Protein AF-A0AAW2RQX9-F1 (afdb_monomer)

Organism: NCBI:txid2727405

Solvent-accessible surface area (backbone atoms only — not comparable to full-atom values): 6284 Å² total; per-residue (Å²): 132,66,66,69,64,37,62,71,45,87,55,71,88,65,32,72,53,73,68,56,53,50,51,50,51,51,50,56,72,70,43,83,85,59,88,63,69,72,69,66,80,81,67,90,82,76,83,87,84,82,95,68,87,66,75,78,66,50,59,61,54,49,52,53,53,50,52,51,53,51,50,53,50,53,50,53,52,52,53,51,49,52,50,55,52,53,52,51,50,53,53,52,49,53,56,54,65,72,73,108

Sequence (100 aa):
MEVALMCVRDDAHSRPSMTEVVHEMNYLTSQRYDPNADRGRDRSAAEEGQTENPRELGETLEETSLLNRIQDRQRAVAEAKMWGETWRDKRRQQTQNVTS

Structure (mmCIF, N/CA/C/O backbone):
data_AF-A0AAW2RQX9-F1
#
_entry.id   AF-A0AAW2RQX9-F1
#
loop_
_atom_site.group_PDB
_atom_site.id
_atom_site.type_symbol
_atom_site.label_atom_id
_atom_site.label_alt_id
_atom_site.label_comp_id
_atom_site.label_asym_id
_atom_site.label_entity_id
_atom_site.label_seq_id
_atom_site.pdbx_PDB_ins_code
_atom_site.Cartn_x
_atom_site.Cartn_y
_atom_site.Cartn_z
_atom_site.occupancy
_atom_site.B_iso_or_equiv
_atom_site.auth_seq_id
_atom_site.auth_comp_id
_atom_site.auth_asym_id
_atom_site.auth_atom_id
_atom_site.pdbx_PDB_model_num
ATOM 1 N N . MET A 1 1 ? 6.439 -22.542 0.358 1.00 54.81 1 MET A N 1
ATOM 2 C CA . MET A 1 1 ? 5.193 -22.381 1.134 1.00 54.81 1 MET A CA 1
ATOM 3 C C . MET A 1 1 ? 5.196 -20.942 1.614 1.00 54.81 1 MET A C 1
ATOM 5 O O . MET A 1 1 ? 6.173 -20.537 2.224 1.00 54.81 1 MET A O 1
ATOM 9 N N . GLU A 1 2 ? 4.229 -20.128 1.205 1.00 80.94 2 GLU A N 1
ATOM 10 C CA . GLU A 1 2 ? 4.270 -18.683 1.444 1.00 80.94 2 GLU A CA 1
ATOM 11 C C . GLU A 1 2 ? 3.879 -18.399 2.901 1.00 80.94 2 GLU A C 1
ATOM 13 O O . GLU A 1 2 ? 2.718 -18.541 3.278 1.00 80.94 2 GLU A O 1
ATOM 18 N N . VAL A 1 3 ? 4.859 -18.054 3.740 1.00 86.31 3 VAL A N 1
ATOM 19 C CA . VAL A 1 3 ? 4.683 -17.812 5.188 1.00 86.31 3 VAL A CA 1
ATOM 20 C C . VAL A 1 3 ? 3.549 -16.821 5.465 1.00 86.31 3 VAL A C 1
ATOM 22 O O . VAL A 1 3 ? 2.793 -16.999 6.418 1.00 86.31 3 VAL A O 1
ATOM 25 N N . ALA A 1 4 ? 3.356 -15.84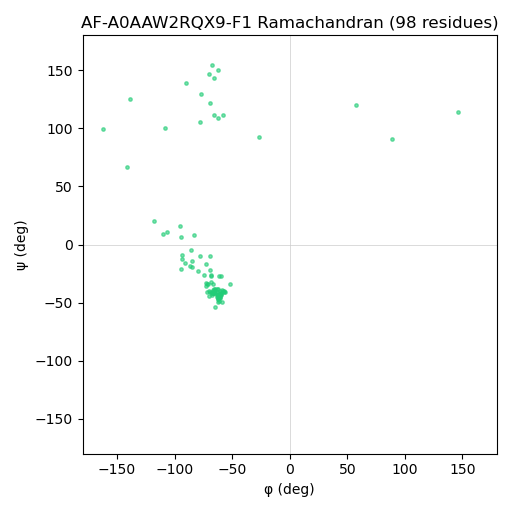3 4.574 1.00 88.12 4 ALA A N 1
ATOM 26 C CA . ALA A 1 4 ? 2.261 -14.882 4.638 1.00 88.12 4 ALA A CA 1
ATOM 27 C C . ALA A 1 4 ? 0.872 -15.548 4.657 1.00 88.12 4 ALA A C 1
ATOM 29 O O . ALA A 1 4 ? 0.010 -15.138 5.434 1.00 88.12 4 ALA A O 1
ATOM 30 N N . LEU A 1 5 ? 0.668 -16.612 3.873 1.00 91.00 5 LEU A N 1
ATOM 31 C CA . LEU A 1 5 ? -0.608 -17.331 3.815 1.00 91.00 5 LEU A CA 1
ATOM 32 C C . LEU A 1 5 ? -0.906 -18.088 5.114 1.00 91.00 5 LEU A C 1
ATOM 34 O O . LEU A 1 5 ? -2.064 -18.200 5.508 1.00 91.00 5 LEU A O 1
ATOM 38 N N . MET A 1 6 ? 0.121 -18.583 5.811 1.00 92.75 6 MET A N 1
ATOM 39 C CA . MET A 1 6 ? -0.063 -19.251 7.104 1.00 92.75 6 MET A CA 1
ATOM 40 C C . MET A 1 6 ? -0.411 -18.253 8.216 1.00 92.75 6 MET A C 1
ATOM 42 O O . MET A 1 6 ? -1.203 -18.573 9.101 1.00 92.75 6 MET A O 1
ATOM 46 N N . CYS A 1 7 ? 0.113 -17.026 8.145 1.00 93.38 7 CYS A N 1
ATOM 47 C CA . CYS A 1 7 ? -0.143 -15.974 9.131 1.00 93.38 7 CYS A CA 1
ATOM 48 C C . CYS A 1 7 ? -1.592 -15.454 9.127 1.00 93.38 7 CYS A C 1
ATOM 50 O O . CYS A 1 7 ? -2.068 -14.992 10.163 1.00 93.38 7 CYS A O 1
ATOM 52 N N . VAL A 1 8 ? -2.297 -15.530 7.992 1.00 94.12 8 VAL A N 1
ATOM 53 C CA . VAL A 1 8 ? -3.668 -14.995 7.836 1.00 94.12 8 VAL A CA 1
ATOM 54 C C . VAL A 1 8 ? -4.772 -16.032 8.069 1.00 94.12 8 VAL A C 1
ATOM 56 O O . VAL A 1 8 ? -5.945 -15.742 7.843 1.00 94.12 8 VAL A O 1
ATOM 59 N N . ARG A 1 9 ? -4.428 -17.248 8.511 1.00 93.62 9 ARG A N 1
ATOM 60 C CA . ARG A 1 9 ? -5.409 -18.318 8.755 1.00 93.62 9 ARG A CA 1
ATOM 61 C C . ARG A 1 9 ? -6.345 -17.960 9.909 1.00 93.62 9 ARG A C 1
ATOM 63 O O . ARG A 1 9 ? -5.920 -17.380 10.905 1.00 93.62 9 ARG A O 1
ATOM 70 N N . ASP A 1 10 ? -7.611 -18.350 9.792 1.00 94.88 10 ASP A N 1
ATOM 71 C CA . ASP A 1 10 ? -8.633 -18.066 10.809 1.00 94.88 10 ASP A CA 1
ATOM 72 C C . ASP A 1 10 ? -8.299 -18.748 12.150 1.00 94.88 10 ASP A C 1
ATOM 74 O O . ASP A 1 10 ? -8.268 -18.101 13.196 1.00 94.88 10 ASP A O 1
ATOM 78 N N . ASP A 1 11 ? -7.896 -20.022 12.093 1.00 94.81 11 ASP A N 1
ATOM 79 C CA . ASP A 1 11 ? -7.432 -20.784 13.254 1.00 94.81 11 ASP A CA 1
ATOM 80 C C . ASP A 1 11 ? -6.079 -20.270 13.777 1.00 94.81 11 ASP A C 1
ATOM 82 O O . ASP A 1 11 ? -5.071 -20.277 13.068 1.00 94.81 11 ASP A O 1
ATOM 86 N N . ALA A 1 12 ? -6.049 -19.857 15.046 1.00 93.44 12 ALA A N 1
ATOM 87 C CA . ALA A 1 12 ? -4.863 -19.305 15.695 1.00 93.44 12 ALA A CA 1
ATOM 88 C C . ALA A 1 12 ? -3.737 -20.337 15.864 1.00 93.44 12 ALA A C 1
ATOM 90 O O . ALA A 1 12 ? -2.569 -19.979 15.738 1.00 93.44 12 ALA A O 1
ATOM 91 N N . HIS A 1 13 ? -4.074 -21.609 16.097 1.00 93.19 13 HIS A N 1
ATOM 92 C CA . HIS A 1 13 ? -3.087 -22.685 16.279 1.00 93.19 13 HIS A CA 1
ATOM 93 C C . HIS A 1 13 ? -2.403 -23.086 14.970 1.00 93.19 13 HIS A C 1
ATOM 95 O O . HIS A 1 13 ? -1.351 -23.715 14.971 1.00 93.19 13 HIS A O 1
ATOM 101 N N . SER A 1 14 ? -3.005 -22.702 13.848 1.00 93.06 14 SER A N 1
ATOM 102 C CA . SER A 1 14 ? -2.490 -22.924 12.505 1.00 93.06 14 SER A CA 1
ATOM 103 C C . SER A 1 14 ? -1.517 -21.840 12.024 1.00 93.06 14 SER A C 1
ATOM 105 O O . SER A 1 14 ? -0.995 -21.952 10.909 1.00 93.06 14 SER A O 1
ATOM 107 N N . ARG A 1 15 ? -1.313 -20.779 12.815 1.00 95.50 15 ARG A N 1
ATOM 108 C CA . ARG A 1 15 ? -0.392 -19.679 12.507 1.00 95.50 15 ARG A CA 1
ATOM 109 C C . ARG A 1 15 ? 0.995 -20.001 13.079 1.00 95.50 15 ARG A C 1
ATOM 111 O O . ARG A 1 15 ? 1.071 -20.497 14.201 1.00 95.50 15 ARG A O 1
ATOM 118 N N . PRO A 1 16 ? 2.084 -19.708 12.351 1.00 95.31 16 PRO A N 1
ATOM 119 C CA . PRO A 1 16 ? 3.435 -19.947 12.844 1.00 95.31 16 PRO A CA 1
ATOM 120 C C . PRO A 1 16 ? 3.780 -19.028 14.024 1.00 95.31 16 PRO A C 1
ATOM 122 O O . PRO A 1 16 ? 3.262 -17.915 14.150 1.00 95.31 16 PRO A O 1
ATOM 125 N N . SER A 1 17 ? 4.706 -19.479 14.868 1.00 95.12 17 SER A N 1
ATOM 126 C CA . SER A 1 17 ? 5.329 -18.655 15.906 1.00 95.12 17 SER A CA 1
ATOM 127 C C . SER A 1 17 ? 6.099 -17.488 15.284 1.00 95.12 17 SER A C 1
ATOM 129 O O . SER A 1 17 ? 6.688 -17.614 14.209 1.00 95.12 17 SER A O 1
ATOM 131 N N . MET A 1 18 ? 6.203 -16.360 15.996 1.00 94.00 18 MET A N 1
ATOM 132 C CA . MET A 1 18 ? 7.035 -15.245 15.529 1.00 94.00 18 MET A CA 1
ATOM 133 C C . MET A 1 18 ? 8.508 -15.626 15.354 1.00 94.00 18 MET A C 1
ATOM 135 O O . MET A 1 18 ? 9.180 -15.057 14.498 1.00 94.00 18 MET A O 1
ATOM 139 N N . THR A 1 19 ? 9.005 -16.615 16.100 1.00 96.38 19 THR A N 1
ATOM 140 C CA . THR A 1 19 ? 10.354 -17.161 15.898 1.00 96.38 19 THR A CA 1
ATOM 141 C C . THR A 1 19 ? 10.484 -17.856 14.542 1.00 96.38 19 THR A C 1
ATOM 143 O O . THR A 1 19 ? 11.482 -17.658 13.855 1.00 96.38 19 THR A O 1
ATOM 146 N N . GLU A 1 20 ? 9.470 -18.617 14.127 1.00 93.94 20 GLU A N 1
ATOM 147 C CA . GLU A 1 20 ? 9.442 -19.306 12.829 1.00 93.94 20 GLU A CA 1
ATOM 148 C C . GLU A 1 20 ? 9.322 -18.301 11.678 1.00 93.94 20 GLU A C 1
ATOM 150 O O . GLU A 1 20 ? 10.043 -18.407 10.689 1.00 93.94 20 GLU A O 1
ATOM 155 N N . VAL A 1 21 ? 8.495 -17.260 11.840 1.00 94.44 21 VAL A N 1
ATOM 156 C CA . VAL A 1 21 ? 8.367 -16.177 10.849 1.00 94.44 21 VAL A CA 1
ATOM 157 C C . VAL A 1 21 ? 9.696 -15.449 10.644 1.00 94.44 21 VAL A C 1
ATOM 159 O O . VAL A 1 21 ? 10.088 -15.195 9.507 1.00 94.44 21 VAL A O 1
ATOM 162 N N . VAL A 1 22 ? 10.409 -15.116 11.725 1.00 94.50 22 VAL A N 1
ATOM 163 C CA . VAL A 1 22 ? 11.722 -14.456 11.635 1.00 94.50 22 VAL A CA 1
ATOM 164 C C . VAL A 1 22 ? 12.763 -15.381 11.007 1.00 94.50 22 VAL A C 1
ATOM 166 O O . VAL A 1 22 ? 13.570 -14.919 10.201 1.00 94.50 22 VAL A O 1
ATOM 169 N N . HIS A 1 23 ? 12.738 -16.675 11.336 1.00 94.31 23 HIS A N 1
ATOM 170 C CA . HIS A 1 23 ? 13.645 -17.659 10.748 1.00 94.31 23 HIS A CA 1
ATOM 171 C C . HIS A 1 23 ? 13.471 -17.749 9.227 1.00 94.31 23 HIS A C 1
ATOM 173 O O . HIS A 1 23 ? 14.452 -17.670 8.487 1.00 94.31 23 HIS A O 1
ATOM 179 N N . GLU A 1 24 ? 12.225 -17.810 8.760 1.00 92.75 24 GLU A N 1
ATOM 180 C CA . GLU A 1 24 ? 11.905 -17.816 7.333 1.00 92.75 24 GLU A CA 1
ATOM 181 C C . GLU A 1 24 ? 12.231 -16.489 6.646 1.00 92.75 24 GLU A C 1
ATOM 183 O O . GLU A 1 24 ? 12.798 -16.477 5.558 1.00 92.75 24 GLU A O 1
ATOM 188 N N . MET A 1 25 ? 11.954 -15.348 7.283 1.00 90.25 25 MET A N 1
ATO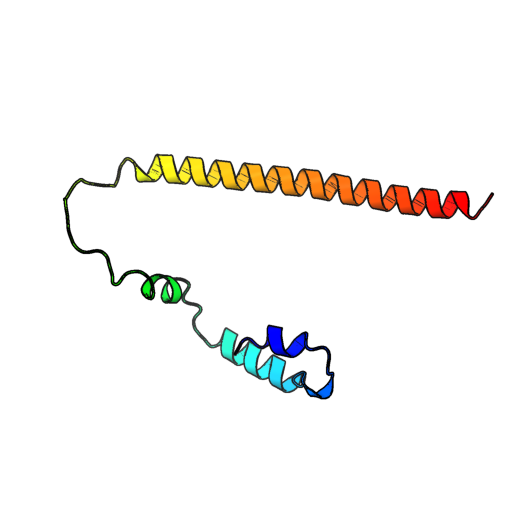M 189 C CA . MET A 1 25 ? 12.340 -14.048 6.728 1.00 90.25 25 MET A CA 1
ATOM 190 C C . MET A 1 25 ? 13.861 -13.961 6.550 1.00 90.25 25 MET A C 1
ATOM 192 O O . MET A 1 25 ? 14.344 -13.522 5.508 1.00 90.25 25 MET A O 1
ATOM 196 N N . ASN A 1 26 ? 14.627 -14.439 7.533 1.00 92.56 26 ASN A N 1
ATOM 197 C CA . ASN A 1 26 ? 16.082 -14.501 7.450 1.00 92.56 26 ASN A CA 1
ATOM 198 C C . ASN A 1 26 ? 16.550 -15.430 6.317 1.00 92.56 26 ASN A C 1
ATOM 200 O O . ASN A 1 26 ? 17.467 -15.076 5.570 1.00 92.56 26 ASN A O 1
ATOM 204 N N . TYR A 1 27 ? 15.890 -16.580 6.143 1.00 89.94 27 TYR A N 1
ATOM 205 C CA . TYR A 1 27 ? 16.135 -17.480 5.017 1.00 89.94 27 TYR A CA 1
ATOM 206 C C . TYR A 1 27 ? 15.888 -16.782 3.670 1.00 89.94 27 TYR A C 1
ATOM 208 O O . TYR A 1 27 ? 16.783 -16.764 2.825 1.00 89.94 27 TYR A O 1
ATOM 216 N N . LEU A 1 28 ? 14.747 -16.103 3.505 1.00 86.50 28 LEU A N 1
ATOM 217 C CA . LEU A 1 28 ? 14.418 -15.344 2.293 1.00 86.50 28 LEU A CA 1
ATOM 218 C C . LEU A 1 28 ? 15.424 -14.225 2.013 1.00 86.50 28 LEU A C 1
ATOM 220 O O . LEU A 1 28 ? 15.838 -14.050 0.872 1.00 86.50 28 LEU A O 1
ATOM 224 N N . THR A 1 29 ? 15.862 -13.489 3.037 1.00 87.94 29 THR A N 1
ATOM 225 C CA . THR A 1 29 ? 16.883 -12.438 2.864 1.00 87.94 29 THR A CA 1
ATOM 226 C C . THR A 1 29 ? 18.265 -12.993 2.523 1.00 87.94 29 THR A C 1
ATOM 228 O O . THR A 1 29 ? 19.066 -12.305 1.891 1.00 87.94 29 THR A O 1
ATOM 231 N N . SER A 1 30 ? 18.548 -14.235 2.924 1.00 88.31 30 SER A N 1
ATOM 232 C CA . SER A 1 30 ? 19.788 -14.939 2.580 1.00 88.31 30 SER A CA 1
ATOM 233 C C . SER A 1 30 ? 19.737 -15.514 1.163 1.00 88.31 30 SER A C 1
ATOM 235 O O . SER A 1 30 ? 20.775 -15.743 0.538 1.00 88.31 30 SER A O 1
ATOM 237 N N . GLN A 1 31 ? 18.533 -15.732 0.635 1.00 83.00 31 GLN A N 1
ATOM 238 C CA . GLN A 1 31 ? 18.325 -16.155 -0.735 1.00 83.00 31 GLN A CA 1
ATOM 239 C C . GLN A 1 31 ? 18.508 -14.960 -1.677 1.00 83.00 31 GLN A C 1
ATOM 241 O O . GLN A 1 31 ? 17.954 -13.879 -1.485 1.00 83.00 31 GLN A O 1
ATOM 246 N N . ARG A 1 32 ? 19.320 -15.133 -2.724 1.00 79.12 32 ARG A N 1
ATOM 247 C CA . ARG A 1 32 ? 19.449 -14.114 -3.770 1.00 79.12 32 ARG A CA 1
ATOM 248 C C . ARG A 1 32 ? 18.102 -14.008 -4.484 1.00 79.12 32 ARG A C 1
ATOM 250 O O . ARG A 1 32 ? 17.698 -14.948 -5.160 1.00 79.12 32 ARG A O 1
ATOM 257 N N . TYR A 1 33 ? 17.417 -12.880 -4.316 1.00 73.81 33 TYR A N 1
ATOM 258 C CA . TYR A 1 33 ? 16.209 -12.570 -5.072 1.00 73.81 33 TYR A CA 1
ATOM 259 C C . TYR A 1 33 ? 16.557 -12.485 -6.564 1.00 73.81 33 TYR A C 1
ATOM 261 O O . TYR A 1 33 ? 17.241 -11.551 -6.986 1.00 73.81 33 TYR A O 1
ATOM 269 N N . ASP A 1 34 ? 16.118 -13.474 -7.345 1.00 71.50 34 ASP A N 1
ATOM 270 C CA . ASP A 1 34 ? 16.254 -13.493 -8.802 1.00 71.50 34 ASP A CA 1
ATOM 271 C C . ASP A 1 34 ? 14.876 -13.270 -9.455 1.00 71.50 34 ASP A C 1
ATOM 273 O O . ASP A 1 34 ? 14.074 -14.204 -9.549 1.00 71.50 34 ASP A O 1
ATOM 277 N N . PRO A 1 35 ? 14.574 -12.045 -9.920 1.00 67.62 35 PRO A N 1
ATOM 278 C CA . PRO A 1 35 ? 13.299 -11.727 -10.561 1.00 67.62 35 PRO A CA 1
ATOM 279 C C . PRO A 1 35 ? 13.125 -12.380 -11.944 1.00 67.62 35 PRO A C 1
ATOM 281 O O . PRO A 1 35 ? 12.032 -12.322 -12.509 1.00 67.62 35 PRO A O 1
ATOM 284 N N . ASN A 1 36 ? 14.173 -12.983 -12.517 1.00 65.25 36 ASN A N 1
ATOM 285 C CA . ASN A 1 36 ? 14.104 -13.684 -13.799 1.00 65.25 36 ASN A CA 1
ATOM 286 C C . ASN A 1 36 ? 13.836 -15.188 -13.650 1.00 65.25 36 ASN A C 1
ATOM 288 O O . ASN A 1 36 ? 13.478 -15.821 -14.645 1.00 65.25 36 ASN A O 1
ATOM 292 N N . ALA A 1 37 ? 13.941 -15.753 -12.442 1.00 66.00 37 ALA A N 1
ATOM 293 C CA . ALA A 1 37 ? 13.690 -17.175 -12.195 1.00 66.00 37 ALA A CA 1
ATOM 294 C C . ALA A 1 37 ? 12.243 -17.601 -12.528 1.00 66.00 37 ALA A C 1
ATOM 296 O O . ALA A 1 37 ? 12.013 -18.744 -12.919 1.00 66.00 37 ALA A O 1
ATOM 297 N N . ASP A 1 38 ? 11.281 -16.677 -12.449 1.00 62.38 38 ASP A N 1
ATOM 298 C CA . ASP A 1 38 ? 9.864 -16.936 -12.749 1.00 62.38 38 ASP A CA 1
ATOM 299 C C . ASP A 1 38 ? 9.532 -16.810 -14.252 1.00 62.38 38 ASP A C 1
ATOM 301 O O . ASP A 1 38 ? 8.571 -17.387 -14.756 1.00 62.38 38 ASP A O 1
ATOM 305 N N . ARG A 1 39 ? 10.385 -16.125 -15.032 1.00 61.31 39 ARG A N 1
ATOM 306 C CA . ARG A 1 39 ? 10.188 -15.927 -16.484 1.00 61.31 39 ARG A CA 1
ATOM 307 C C . ARG A 1 39 ? 10.544 -17.152 -17.333 1.00 61.31 39 ARG A C 1
ATOM 309 O O . ARG A 1 39 ? 10.285 -17.145 -18.537 1.00 61.31 39 ARG A O 1
ATOM 316 N N . GLY A 1 40 ? 11.166 -18.169 -16.734 1.00 51.22 40 GLY A N 1
ATOM 317 C CA . GLY A 1 40 ? 11.661 -19.363 -17.425 1.00 51.22 40 GLY A CA 1
ATOM 318 C C . GLY A 1 40 ? 10.693 -20.547 -17.461 1.00 51.22 40 GLY A C 1
ATOM 319 O O . GLY A 1 40 ? 10.972 -21.518 -18.158 1.00 51.22 40 GLY A O 1
ATOM 320 N N . ARG A 1 41 ? 9.571 -20.506 -16.726 1.00 54.78 41 ARG A N 1
ATOM 321 C CA . ARG A 1 41 ? 8.668 -21.666 -16.609 1.00 54.78 41 ARG A CA 1
ATOM 322 C C . ARG A 1 41 ? 7.555 -21.713 -17.667 1.00 54.78 41 ARG A C 1
ATOM 324 O O . ARG A 1 41 ? 7.003 -22.783 -17.886 1.00 54.78 41 ARG A O 1
ATOM 331 N N . ASP A 1 42 ? 7.284 -20.609 -18.364 1.00 52.00 42 ASP A N 1
ATOM 332 C CA . ASP A 1 42 ? 6.148 -20.488 -19.301 1.00 52.00 42 ASP A CA 1
ATOM 333 C C . ASP A 1 42 ? 6.547 -20.419 -20.793 1.00 52.00 42 ASP A C 1
ATOM 335 O O . ASP A 1 42 ? 5.731 -20.123 -21.656 1.00 52.00 42 ASP A O 1
ATOM 339 N N . ARG A 1 43 ? 7.823 -20.651 -21.146 1.00 51.19 43 ARG A N 1
ATOM 340 C CA . ARG A 1 43 ? 8.322 -20.384 -22.516 1.00 51.19 43 ARG A CA 1
ATOM 341 C C . ARG A 1 43 ? 8.839 -21.591 -23.303 1.00 51.19 43 ARG A C 1
ATOM 343 O O . ARG A 1 43 ? 9.565 -21.404 -24.273 1.00 51.19 43 ARG A O 1
ATOM 350 N N . SER A 1 44 ? 8.456 -22.812 -22.934 1.00 44.41 44 SER A N 1
ATOM 351 C CA . SER A 1 44 ? 8.909 -24.034 -23.630 1.00 44.41 44 SER A CA 1
ATOM 352 C C . SER A 1 44 ? 7.948 -24.558 -24.709 1.00 44.41 44 SER A C 1
ATOM 354 O O . SER A 1 44 ? 8.089 -25.701 -25.131 1.00 44.41 44 SER A O 1
ATOM 356 N N . ALA A 1 45 ? 6.981 -23.762 -25.175 1.00 46.12 45 ALA A N 1
ATOM 357 C CA . ALA A 1 45 ? 6.068 -24.164 -26.250 1.00 46.12 45 ALA A CA 1
ATOM 358 C C . ALA A 1 45 ? 5.757 -23.007 -27.215 1.00 46.12 45 ALA A C 1
ATOM 360 O O . ALA A 1 45 ? 4.631 -22.527 -27.271 1.00 46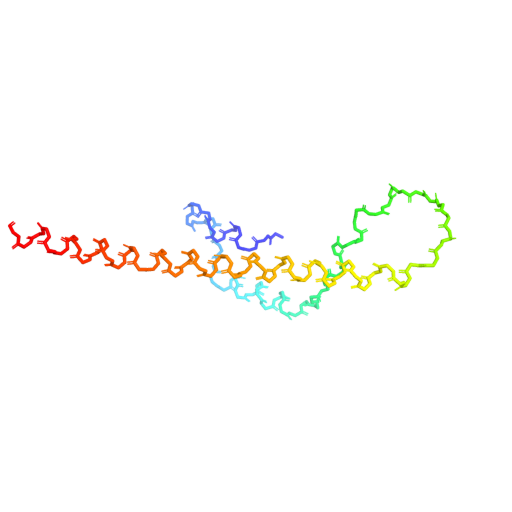.12 45 ALA A O 1
ATOM 361 N N . ALA A 1 46 ? 6.757 -22.546 -27.967 1.00 40.19 46 ALA A N 1
ATOM 362 C CA . ALA A 1 46 ? 6.546 -21.884 -29.257 1.00 40.19 46 ALA A CA 1
ATOM 363 C C . ALA A 1 46 ? 7.870 -21.886 -30.032 1.00 40.19 46 ALA A C 1
ATOM 365 O O . ALA A 1 46 ? 8.775 -21.101 -29.749 1.00 40.19 46 ALA A O 1
ATOM 366 N N . GLU A 1 47 ? 7.986 -22.830 -30.961 1.00 47.84 47 GLU A N 1
ATOM 367 C CA . GLU A 1 47 ? 9.058 -22.894 -31.945 1.00 47.84 47 GLU A CA 1
ATOM 368 C C . GLU A 1 47 ? 8.956 -21.773 -32.991 1.00 47.84 47 GLU A C 1
ATOM 370 O O . GLU A 1 47 ? 7.869 -21.369 -33.391 1.00 47.84 47 GLU A O 1
ATOM 375 N N . GLU A 1 48 ? 10.149 -21.354 -33.419 1.00 41.31 48 GLU A N 1
ATOM 376 C CA . GLU A 1 48 ? 10.561 -21.000 -34.782 1.00 41.31 48 GLU A CA 1
ATOM 377 C C . GLU A 1 48 ? 9.826 -19.905 -35.573 1.00 41.31 48 GLU A C 1
ATOM 379 O O . GLU A 1 48 ? 8.690 -20.0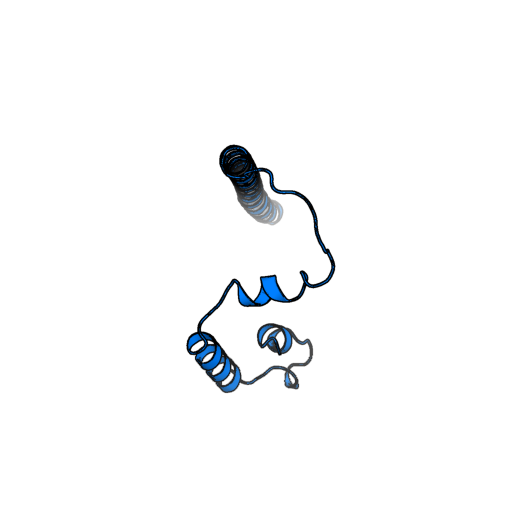39 -36.015 1.00 41.31 48 GLU A O 1
ATOM 384 N N . GLY A 1 49 ? 10.608 -18.883 -35.946 1.00 37.00 49 GLY A N 1
ATOM 385 C CA . GLY A 1 49 ? 10.426 -18.196 -37.221 1.00 37.00 49 GLY A CA 1
ATOM 386 C C . GLY A 1 49 ? 10.738 -16.703 -37.211 1.00 37.00 49 GLY A C 1
ATOM 387 O O . GLY A 1 49 ? 9.969 -15.913 -36.687 1.00 37.00 49 GLY A O 1
ATOM 388 N N . GLN A 1 50 ? 11.792 -16.344 -37.947 1.00 38.84 50 GLN A N 1
ATOM 389 C CA . GLN A 1 50 ? 11.937 -15.081 -38.689 1.00 38.84 50 GLN A CA 1
ATOM 390 C C . GLN A 1 50 ? 12.555 -13.880 -37.950 1.00 38.84 50 GLN A C 1
ATOM 392 O O . GLN A 1 50 ? 11.928 -13.033 -37.325 1.00 38.84 50 GLN A O 1
ATOM 397 N N . THR A 1 51 ? 13.872 -13.852 -38.117 1.00 47.94 51 THR A N 1
ATOM 398 C CA . THR A 1 51 ? 14.808 -12.735 -38.224 1.00 47.94 51 THR A CA 1
ATOM 399 C C . THR A 1 51 ? 14.220 -11.421 -38.758 1.00 47.94 51 THR A C 1
ATOM 401 O O . THR A 1 51 ? 14.337 -11.157 -39.939 1.00 47.94 51 THR A O 1
ATOM 404 N N . GLU A 1 52 ? 13.748 -10.516 -37.905 1.00 46.50 52 GLU A N 1
ATOM 405 C CA . GLU A 1 52 ? 13.691 -9.084 -38.243 1.00 46.50 52 GLU A CA 1
ATOM 406 C C . GLU A 1 52 ? 14.118 -8.284 -36.996 1.00 46.50 52 GLU A C 1
ATOM 408 O O . GLU A 1 52 ? 13.629 -8.506 -35.891 1.00 46.50 52 GLU A O 1
ATOM 413 N N . ASN A 1 53 ? 15.118 -7.418 -37.144 1.00 54.28 53 ASN A N 1
ATOM 414 C CA . ASN A 1 53 ? 15.860 -6.738 -36.073 1.00 54.28 53 ASN A CA 1
ATOM 415 C C . ASN A 1 53 ? 14.956 -5.887 -35.125 1.00 54.28 53 ASN A C 1
ATOM 417 O O . ASN A 1 53 ? 14.467 -4.846 -35.560 1.00 54.28 53 ASN A O 1
ATOM 421 N N . PRO A 1 54 ? 14.759 -6.245 -33.830 1.00 51.84 54 PRO A N 1
ATOM 422 C CA . PRO A 1 54 ? 13.763 -5.589 -32.956 1.00 51.84 54 PRO A CA 1
ATOM 423 C C . PRO A 1 54 ? 14.169 -4.274 -32.262 1.00 51.84 54 PRO A C 1
ATOM 425 O O . PRO A 1 54 ? 13.456 -3.830 -31.362 1.00 51.84 54 PRO A O 1
ATOM 428 N N . ARG A 1 55 ? 15.316 -3.659 -32.574 1.00 53.09 55 ARG A N 1
ATOM 429 C CA . ARG A 1 55 ? 15.853 -2.591 -31.703 1.00 53.09 55 ARG A CA 1
ATOM 430 C C . ARG A 1 55 ? 15.125 -1.244 -31.772 1.00 53.09 55 ARG A C 1
ATOM 432 O O . ARG A 1 55 ? 15.126 -0.549 -30.768 1.00 53.09 55 ARG A O 1
ATOM 439 N N . GLU A 1 56 ? 14.463 -0.894 -32.873 1.00 52.34 56 GLU A N 1
ATOM 440 C CA . GLU A 1 56 ? 13.879 0.456 -33.032 1.00 52.34 56 GLU A CA 1
ATOM 441 C C . GLU A 1 56 ? 12.397 0.560 -32.619 1.00 52.34 56 GLU A C 1
ATOM 443 O O . GLU A 1 56 ? 11.917 1.637 -32.277 1.00 52.34 56 GLU A O 1
ATOM 448 N N . LEU A 1 57 ? 11.659 -0.558 -32.574 1.00 50.94 57 LEU A N 1
ATOM 449 C CA . LEU A 1 57 ? 10.252 -0.573 -32.135 1.00 50.94 57 LEU A CA 1
ATOM 450 C C . LEU A 1 57 ? 10.096 -0.726 -30.608 1.00 50.94 57 LEU A C 1
ATOM 452 O O . LEU A 1 57 ? 9.033 -0.435 -30.061 1.00 50.94 57 LEU A O 1
ATOM 456 N N . GLY A 1 58 ? 11.145 -1.188 -29.920 1.00 54.88 58 GLY A N 1
ATOM 457 C CA . GLY A 1 58 ? 11.132 -1.433 -28.475 1.00 54.88 58 GLY A CA 1
ATOM 458 C C . GLY A 1 58 ? 11.091 -0.156 -27.633 1.00 54.88 58 GLY A C 1
ATOM 459 O O . GLY A 1 58 ? 10.432 -0.134 -26.598 1.00 54.88 58 GLY A O 1
ATOM 460 N N . GLU A 1 59 ? 11.723 0.923 -28.100 1.00 56.41 59 GLU A N 1
ATOM 461 C CA . GLU A 1 59 ? 11.855 2.171 -27.334 1.00 56.41 59 GLU A CA 1
ATOM 462 C C . GLU A 1 59 ? 10.518 2.925 -27.234 1.00 56.41 59 GLU A C 1
ATOM 464 O O . GLU A 1 59 ? 10.122 3.381 -26.163 1.00 56.41 59 GLU A O 1
ATOM 469 N N . THR A 1 60 ? 9.755 2.962 -28.331 1.00 59.56 60 THR A N 1
ATOM 470 C CA . THR A 1 60 ? 8.436 3.621 -28.380 1.00 59.56 60 THR A CA 1
ATOM 471 C C . THR A 1 60 ? 7.362 2.853 -27.600 1.00 59.56 60 THR A C 1
ATOM 473 O O . THR A 1 60 ? 6.482 3.450 -26.971 1.00 59.56 60 THR A O 1
ATOM 476 N N . LEU A 1 61 ? 7.437 1.518 -27.588 1.00 62.06 61 LEU A N 1
ATOM 477 C CA . LEU A 1 61 ? 6.524 0.664 -26.826 1.00 62.06 61 LEU A CA 1
ATOM 478 C C . LEU A 1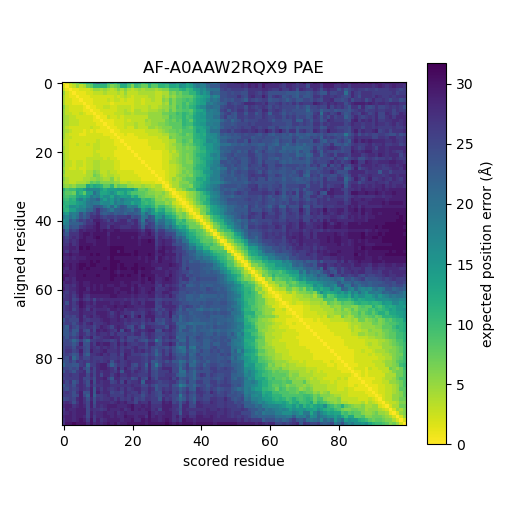 61 ? 6.803 0.735 -25.314 1.00 62.06 61 LEU A C 1
ATOM 480 O O . LEU A 1 61 ? 5.875 0.707 -24.503 1.00 62.06 61 LEU A O 1
ATOM 484 N N . GLU A 1 62 ? 8.072 0.860 -24.922 1.00 64.62 62 GLU A N 1
ATOM 485 C CA . GLU A 1 62 ? 8.451 1.030 -23.520 1.00 64.62 62 GLU A CA 1
ATOM 486 C C . GLU A 1 62 ? 8.031 2.409 -22.993 1.00 64.62 62 GLU A C 1
ATOM 488 O O . GLU A 1 62 ? 7.411 2.496 -21.933 1.00 64.62 62 GLU A O 1
ATOM 493 N N . GLU A 1 63 ? 8.254 3.478 -23.762 1.00 69.06 63 GLU A N 1
ATOM 494 C CA . GLU A 1 63 ? 7.831 4.832 -23.389 1.00 69.06 63 GLU A CA 1
ATOM 495 C C . GLU A 1 63 ? 6.304 4.941 -23.245 1.00 69.06 63 GLU A C 1
ATOM 497 O O . GLU A 1 63 ? 5.798 5.461 -22.246 1.00 69.06 63 GLU A O 1
ATOM 502 N N . THR A 1 64 ? 5.544 4.370 -24.183 1.00 74.75 64 THR A N 1
ATOM 503 C CA . THR A 1 64 ? 4.074 4.334 -24.099 1.00 74.75 64 THR A CA 1
ATOM 504 C C . THR A 1 64 ? 3.577 3.491 -22.921 1.00 74.75 64 THR A C 1
ATOM 506 O O . THR A 1 64 ? 2.642 3.902 -22.227 1.00 74.75 64 THR A O 1
ATOM 509 N N . SER A 1 65 ? 4.229 2.362 -22.616 1.00 83.31 65 SER A N 1
ATOM 510 C CA . SER A 1 65 ? 3.901 1.558 -21.434 1.00 83.31 65 SER A CA 1
ATOM 511 C C . SER A 1 65 ? 4.208 2.289 -20.123 1.00 83.31 65 SER A C 1
ATOM 513 O O . SER A 1 65 ? 3.439 2.168 -19.164 1.00 83.31 65 SER A O 1
ATOM 515 N N . LEU A 1 66 ? 5.309 3.040 -20.056 1.00 83.19 66 LEU A N 1
ATOM 516 C CA . LEU A 1 66 ? 5.672 3.831 -18.882 1.00 83.19 66 LEU A CA 1
ATOM 517 C C . LEU A 1 66 ? 4.693 4.989 -18.672 1.00 83.19 66 LEU A C 1
ATOM 519 O O . LEU A 1 66 ? 4.232 5.196 -17.548 1.00 83.19 66 LEU A O 1
ATOM 523 N N . LEU A 1 67 ? 4.316 5.693 -19.742 1.00 86.19 67 LEU A N 1
ATOM 524 C CA . LEU A 1 67 ? 3.315 6.760 -19.697 1.00 86.19 67 LEU A CA 1
ATOM 525 C C . LEU A 1 67 ? 1.962 6.245 -19.2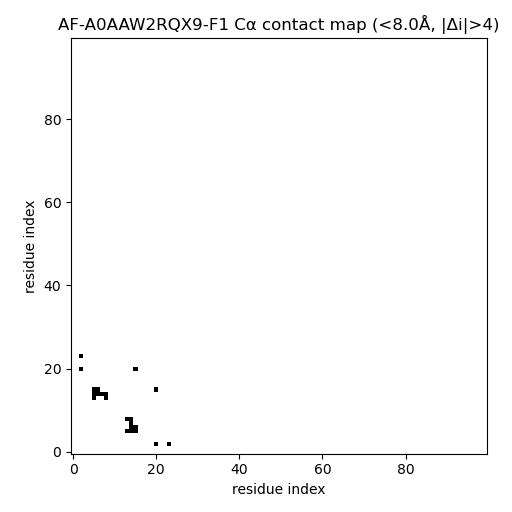01 1.00 86.19 67 LEU A C 1
ATOM 527 O O . LEU A 1 67 ? 1.352 6.873 -18.336 1.00 86.19 67 LEU A O 1
ATOM 531 N N . ASN A 1 68 ? 1.528 5.077 -19.675 1.00 88.00 68 ASN A N 1
ATOM 532 C CA . ASN A 1 68 ? 0.282 4.457 -19.234 1.00 88.00 68 ASN A CA 1
ATOM 533 C C . ASN A 1 68 ? 0.310 4.115 -17.729 1.00 88.00 68 ASN A C 1
ATOM 535 O O . ASN A 1 68 ? -0.591 4.502 -16.988 1.00 88.00 68 ASN A O 1
ATOM 539 N N . ARG A 1 69 ? 1.410 3.532 -17.229 1.00 88.31 69 ARG A N 1
ATOM 540 C CA . ARG A 1 69 ? 1.587 3.267 -15.786 1.00 88.31 69 ARG A CA 1
ATOM 541 C C . ARG A 1 69 ? 1.621 4.542 -14.943 1.00 88.31 69 ARG A C 1
ATOM 543 O O . ARG A 1 69 ? 1.108 4.560 -13.824 1.00 88.31 69 ARG A O 1
ATOM 550 N N . ILE A 1 70 ? 2.249 5.608 -15.444 1.00 94.56 70 ILE A N 1
ATOM 551 C CA . ILE A 1 70 ? 2.292 6.906 -14.757 1.00 94.56 70 ILE A CA 1
ATOM 552 C C . ILE A 1 70 ? 0.886 7.510 -14.680 1.00 94.56 70 ILE A C 1
ATOM 554 O O . ILE A 1 70 ? 0.514 8.023 -13.623 1.00 94.56 70 ILE A O 1
ATOM 558 N N . GLN A 1 71 ? 0.100 7.410 -15.752 1.00 93.94 71 GLN A N 1
ATOM 559 C CA . GLN A 1 71 ? -1.296 7.850 -15.775 1.00 93.94 71 GLN A CA 1
ATOM 560 C C . GLN A 1 71 ? -2.151 7.068 -14.771 1.00 93.94 71 GLN A C 1
ATOM 562 O O . GLN A 1 71 ? -2.844 7.685 -13.959 1.00 93.94 71 GLN A O 1
ATOM 567 N N . ASP A 1 72 ? -2.038 5.739 -14.738 1.00 93.06 72 ASP A N 1
ATOM 568 C CA . ASP A 1 72 ? -2.747 4.905 -13.760 1.00 93.06 72 ASP A CA 1
ATOM 569 C C . ASP A 1 72 ? -2.362 5.264 -12.323 1.00 93.06 72 ASP A C 1
ATOM 571 O O . ASP A 1 72 ? -3.221 5.405 -11.448 1.00 93.06 72 ASP A O 1
ATOM 575 N N . ARG A 1 73 ? -1.070 5.511 -12.074 1.00 95.88 73 ARG A N 1
ATOM 576 C CA . ARG A 1 73 ? -0.592 5.973 -10.768 1.00 95.88 73 ARG A CA 1
ATOM 577 C C . ARG A 1 73 ? -1.197 7.322 -10.396 1.00 95.88 73 ARG A C 1
ATOM 579 O O . ARG A 1 73 ? -1.622 7.505 -9.257 1.00 95.88 73 ARG A O 1
ATOM 586 N N . GLN A 1 74 ? -1.215 8.279 -11.323 1.00 96.94 74 GLN A N 1
ATOM 587 C CA . GLN A 1 74 ? -1.803 9.598 -11.082 1.00 96.94 74 GLN A CA 1
ATOM 588 C C . GLN A 1 74 ? -3.289 9.490 -10.744 1.00 96.94 74 GLN A C 1
ATOM 590 O O . GLN A 1 74 ? -3.742 10.127 -9.791 1.00 96.94 74 GLN A O 1
ATOM 595 N N . ARG A 1 75 ? -4.022 8.638 -11.465 1.00 96.06 75 ARG A N 1
ATOM 596 C CA . ARG A 1 75 ? -5.434 8.369 -11.204 1.00 96.06 75 ARG A CA 1
ATOM 597 C C . ARG A 1 75 ? -5.651 7.748 -9.824 1.00 96.06 75 ARG A C 1
ATOM 599 O O . ARG A 1 75 ? -6.440 8.278 -9.047 1.00 96.06 75 ARG A O 1
ATOM 606 N N . ALA A 1 76 ? -4.895 6.708 -9.478 1.00 95.88 76 ALA A N 1
ATOM 607 C CA . ALA A 1 76 ? -4.977 6.069 -8.165 1.00 95.88 76 ALA A CA 1
ATOM 608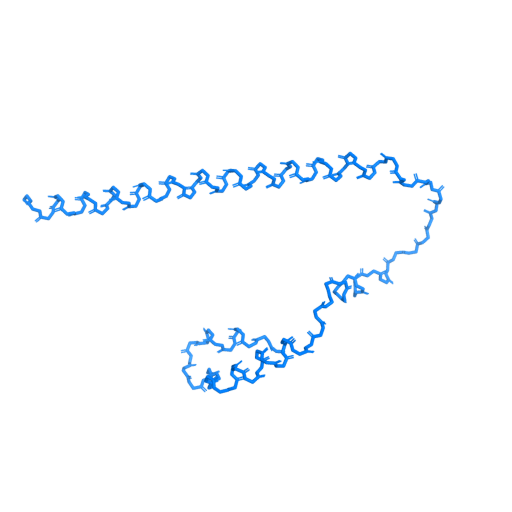 C C . ALA A 1 76 ? -4.678 7.055 -7.019 1.00 95.88 76 ALA A C 1
ATOM 610 O O . ALA A 1 76 ? -5.353 7.050 -5.992 1.00 95.88 76 ALA A O 1
ATOM 611 N N . VAL A 1 77 ? -3.702 7.952 -7.202 1.00 97.44 77 VAL A N 1
ATOM 612 C CA . VAL A 1 77 ? -3.382 9.001 -6.220 1.00 97.44 77 VAL A CA 1
ATOM 613 C C . VAL A 1 77 ? -4.523 10.009 -6.080 1.00 97.44 77 VAL A C 1
ATOM 615 O O . VAL A 1 77 ? -4.834 10.417 -4.959 1.00 97.44 77 VAL A O 1
ATOM 618 N N . ALA A 1 78 ? -5.144 10.427 -7.184 1.00 95.94 78 ALA A N 1
ATOM 619 C CA . ALA A 1 78 ? -6.289 11.332 -7.144 1.00 95.94 78 ALA A CA 1
ATOM 620 C C . ALA A 1 78 ? -7.477 10.695 -6.404 1.00 95.94 78 ALA A C 1
ATOM 622 O O . ALA A 1 78 ? -8.036 11.311 -5.497 1.00 95.94 78 ALA A O 1
ATOM 623 N N . GLU A 1 79 ? -7.803 9.439 -6.715 1.00 95.88 79 GLU A N 1
ATOM 624 C CA . GLU A 1 79 ? -8.877 8.691 -6.050 1.00 95.88 79 GLU A CA 1
ATOM 625 C C . GLU A 1 79 ? -8.593 8.506 -4.549 1.00 95.88 79 GLU A C 1
ATOM 627 O O . GLU A 1 79 ? -9.458 8.779 -3.713 1.00 95.88 79 GLU A O 1
ATOM 632 N N . ALA A 1 80 ? -7.355 8.162 -4.178 1.00 96.31 80 ALA A N 1
ATOM 633 C CA . ALA A 1 80 ? -6.951 8.027 -2.778 1.00 96.31 80 ALA A CA 1
ATOM 634 C C . ALA A 1 80 ? -7.059 9.348 -1.992 1.00 96.31 80 ALA A C 1
ATOM 636 O O . ALA A 1 80 ? -7.470 9.347 -0.826 1.00 96.31 80 ALA A O 1
ATOM 637 N N . LYS A 1 81 ? -6.725 10.489 -2.615 1.00 96.56 81 LYS A N 1
ATOM 638 C CA . LYS A 1 81 ? -6.903 11.816 -1.999 1.00 96.56 81 LYS A CA 1
ATOM 639 C C . LYS A 1 81 ? -8.376 12.093 -1.700 1.00 96.56 81 LYS A C 1
ATOM 641 O O . LYS A 1 81 ? -8.700 12.428 -0.559 1.00 96.56 81 LYS A O 1
ATOM 646 N N . MET A 1 82 ? -9.250 11.862 -2.681 1.00 97.12 82 MET A N 1
ATOM 647 C CA . MET A 1 82 ? -10.699 12.034 -2.535 1.00 97.12 82 MET A CA 1
ATOM 648 C C . MET A 1 82 ? -11.275 11.124 -1.447 1.00 97.12 82 MET A C 1
ATOM 650 O O . MET A 1 82 ? -12.113 11.556 -0.654 1.00 97.12 82 MET A O 1
ATOM 654 N N . TRP A 1 83 ? -10.809 9.874 -1.359 1.00 95.69 83 TRP A N 1
ATOM 655 C CA . TRP A 1 83 ? -11.213 8.952 -0.295 1.00 95.69 83 TRP A CA 1
ATOM 656 C C . TRP A 1 83 ? -10.829 9.473 1.087 1.00 95.69 83 TRP A C 1
ATOM 658 O O . TRP A 1 83 ? -11.648 9.442 2.006 1.00 95.69 83 TRP A O 1
ATOM 668 N N . GLY A 1 84 ? -9.609 9.993 1.236 1.00 96.06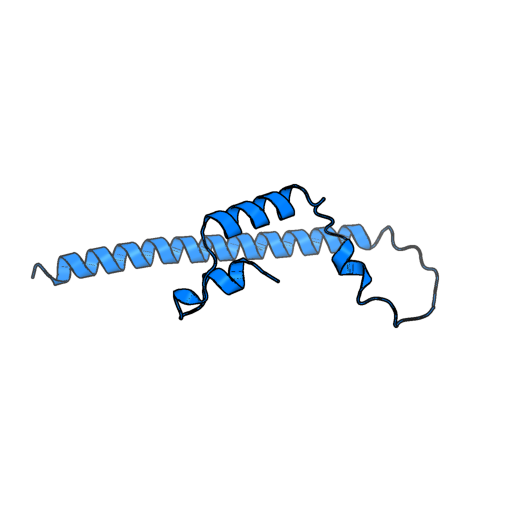 84 GLY A N 1
ATOM 669 C CA . GLY A 1 84 ? -9.154 10.577 2.493 1.00 96.06 84 GLY A CA 1
ATOM 670 C C . GLY A 1 84 ? -10.001 11.774 2.931 1.00 96.06 84 GLY A C 1
ATOM 671 O O . GLY A 1 84 ? -10.344 11.879 4.109 1.00 96.06 84 GLY A O 1
ATOM 672 N N . GLU A 1 85 ? -10.343 12.670 2.004 1.00 93.06 85 GLU A N 1
ATOM 673 C CA . GLU A 1 85 ? -11.205 13.832 2.266 1.00 93.06 85 GLU A CA 1
ATOM 674 C C . GLU A 1 85 ? -12.626 13.398 2.636 1.00 93.06 85 GLU A C 1
ATOM 676 O O . GLU A 1 85 ? -13.081 13.685 3.743 1.00 93.06 85 GLU A O 1
ATOM 681 N N . THR A 1 86 ? -13.257 12.578 1.791 1.00 94.25 86 THR A N 1
ATOM 682 C CA . THR A 1 86 ? -14.622 12.066 1.999 1.00 94.25 86 THR A CA 1
ATOM 683 C C . THR A 1 86 ? -14.760 11.330 3.332 1.00 94.25 86 THR A C 1
ATOM 685 O O . THR A 1 86 ? -15.749 11.485 4.051 1.00 94.25 86 THR A O 1
ATOM 688 N N . TRP A 1 87 ? -13.762 10.527 3.704 1.00 92.31 87 TRP A N 1
ATOM 689 C CA . TRP A 1 87 ? -13.784 9.782 4.959 1.00 92.31 87 TRP A CA 1
ATOM 690 C C . TRP A 1 87 ? -13.639 10.693 6.183 1.00 92.31 87 TRP A C 1
ATOM 692 O O . TRP A 1 87 ? -14.340 10.506 7.183 1.00 92.31 87 TRP A O 1
ATOM 702 N N . ARG A 1 88 ? -12.769 11.711 6.105 1.00 93.06 88 ARG A N 1
ATOM 703 C CA . ARG A 1 88 ? -12.645 12.729 7.159 1.00 93.06 88 ARG A CA 1
ATOM 704 C C . ARG A 1 88 ? -13.942 13.516 7.314 1.00 93.06 88 ARG A C 1
ATOM 706 O O . ARG A 1 88 ? -14.374 13.723 8.446 1.00 93.06 88 ARG A O 1
ATOM 713 N N . ASP A 1 89 ? -14.588 13.890 6.217 1.00 90.44 89 ASP A N 1
ATOM 714 C CA . ASP A 1 89 ? -15.848 1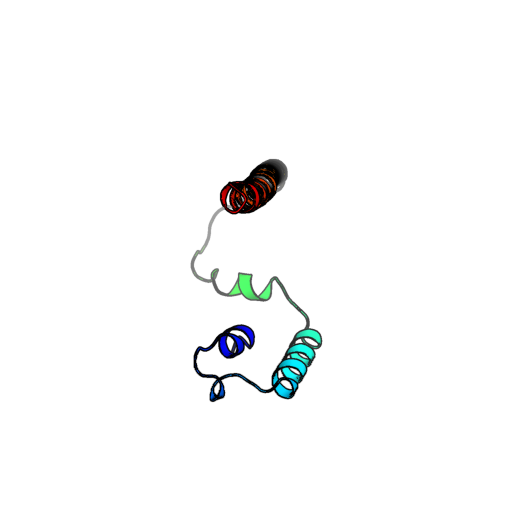4.633 6.255 1.00 90.44 89 ASP A CA 1
ATOM 715 C C . ASP A 1 89 ? -16.992 13.794 6.808 1.00 90.44 89 ASP A C 1
ATOM 717 O O . ASP A 1 89 ? -17.743 14.274 7.656 1.00 90.44 89 ASP A O 1
ATOM 721 N N . LYS A 1 90 ? -17.090 12.517 6.420 1.00 90.62 90 LYS A N 1
ATOM 722 C CA . LYS A 1 90 ? -18.064 11.587 7.007 1.00 90.62 90 LYS A CA 1
ATOM 723 C C . LYS A 1 90 ? -17.884 11.472 8.522 1.00 90.62 90 LYS A C 1
ATOM 725 O O . LYS A 1 90 ? -18.868 11.463 9.257 1.00 90.62 90 LYS A O 1
ATOM 730 N N . ARG A 1 91 ? -16.637 11.435 9.007 1.00 89.75 91 ARG A N 1
ATOM 731 C CA . ARG A 1 91 ? -16.337 11.423 10.446 1.00 89.75 91 ARG A CA 1
ATOM 732 C C . ARG A 1 91 ? -16.738 12.736 11.133 1.00 89.75 91 ARG A C 1
ATOM 734 O O . ARG A 1 91 ? -17.318 12.677 12.211 1.00 89.75 91 ARG A O 1
ATOM 741 N N . ARG A 1 92 ? -16.488 13.902 10.520 1.00 88.94 92 ARG A N 1
ATOM 742 C CA . ARG A 1 92 ? -16.927 15.207 11.064 1.00 88.94 92 ARG A CA 1
ATOM 743 C C . ARG A 1 92 ? -18.450 15.308 11.145 1.00 88.94 92 ARG A C 1
ATOM 745 O O . ARG A 1 92 ? -18.969 15.748 12.166 1.00 88.94 92 ARG A O 1
ATOM 752 N N . GLN A 1 93 ? -19.150 14.857 10.105 1.00 84.50 93 GLN A N 1
ATOM 753 C CA . GLN A 1 93 ? -20.613 14.812 10.068 1.00 84.50 93 GLN A CA 1
ATOM 754 C C . GLN A 1 93 ? -21.165 13.890 11.158 1.00 84.50 93 GLN A C 1
ATOM 756 O O . GLN A 1 93 ? -22.074 14.278 11.877 1.00 84.50 93 GLN A O 1
ATOM 761 N N . GLN A 1 94 ? -20.573 12.709 11.366 1.00 80.81 94 GLN A N 1
ATOM 762 C CA . GLN A 1 94 ? -20.975 11.827 12.468 1.00 80.81 94 GLN A CA 1
ATOM 763 C C . GLN A 1 94 ? -20.861 12.512 13.835 1.00 80.81 94 GLN A C 1
ATOM 765 O O . GLN A 1 94 ? -21.753 12.356 14.658 1.00 80.81 94 GLN A O 1
ATOM 770 N N . THR A 1 95 ? -19.807 13.295 14.081 1.00 74.56 95 THR A N 1
ATOM 771 C CA . THR A 1 95 ? -19.665 14.039 15.342 1.00 74.56 95 THR A CA 1
ATOM 772 C C . THR A 1 95 ? -20.713 15.146 15.481 1.00 74.56 95 THR A C 1
ATOM 774 O O . THR A 1 95 ? -21.296 15.296 16.549 1.00 74.56 95 THR A O 1
ATOM 777 N N . GLN A 1 96 ? -21.008 15.890 14.412 1.00 73.38 96 GLN A N 1
ATOM 778 C CA . GLN A 1 96 ? -22.036 16.939 14.438 1.00 73.38 96 GLN A CA 1
ATOM 779 C C . GLN A 1 96 ? -23.443 16.364 14.652 1.00 73.38 96 GLN A C 1
ATOM 781 O O . GLN A 1 96 ? -24.199 16.890 15.462 1.00 73.38 96 GLN A O 1
ATOM 786 N N . ASN A 1 97 ? -23.753 15.231 14.018 1.00 69.44 97 ASN A N 1
ATOM 787 C CA . ASN A 1 97 ? -25.056 14.570 14.116 1.00 69.44 97 ASN A CA 1
ATOM 788 C C . ASN A 1 97 ? -25.328 13.959 15.502 1.00 69.44 97 ASN A C 1
ATOM 790 O O . ASN A 1 97 ? -26.478 13.720 15.842 1.00 69.44 97 ASN A O 1
ATOM 794 N N . VAL A 1 98 ? -24.283 13.675 16.286 1.00 69.94 98 VAL A N 1
ATOM 795 C CA . VAL A 1 98 ? -24.392 13.144 17.659 1.00 69.94 98 VAL A CA 1
ATOM 796 C C . VAL A 1 98 ? -24.585 14.265 18.690 1.00 69.94 98 VAL A C 1
ATOM 798 O O . VAL A 1 98 ? -24.958 13.995 19.827 1.00 69.94 98 VAL A O 1
ATOM 801 N N . THR A 1 99 ? -24.340 15.521 18.306 1.00 61.06 99 THR A N 1
ATOM 802 C CA . THR A 1 99 ? -24.376 16.683 19.212 1.00 61.06 99 THR A CA 1
ATOM 803 C C . THR A 1 99 ? -25.610 17.580 18.998 1.00 61.06 99 THR A C 1
ATOM 805 O O . THR A 1 99 ? -25.643 18.689 19.527 1.00 61.06 99 THR A O 1
ATOM 808 N N . SER A 1 100 ? -26.606 17.139 18.217 1.00 52.59 100 SER A N 1
ATOM 809 C CA . SER A 1 100 ? -27.910 17.810 18.026 1.00 52.59 100 SER A CA 1
ATOM 810 C C . SER A 1 100 ? -29.058 16.986 18.588 1.00 52.59 100 SER A C 1
ATOM 812 O O . SER A 1 100 ? -28.956 15.741 18.539 1.00 52.59 100 SER A O 1
#

Foldseek 3Di:
DPLVVQCPDPDPVSHDDPVVVVVVVVVVVVDDDDPCVVVPPPPPPDDDDDDDDDDPVVVVVVVVVVVVVVVVVVVVVVVVVVVVVVVVVVVVVVVVVVVD

Radius of gyration: 24.57 Å; Cα contacts (8 Å, |Δi|>4): 11; chains: 1; bounding box: 48×42×58 Å

Secondary structure (DSSP, 8-state):
--HHHHHT-SSGGGSPPHHHHHHHHHHHHHS---TTTTTTSS-SS---------TTHHHHHHHHHHHHHHHHHHHHHHHHHHHHHHHHHHHHHHHHHH--

Mean predicted aligned error: 18.44 Å

pLDDT: mean 78.24, std 18.48, range [37.0, 97.44]